Protein AF-A0A9E3LQ52-F1 (afdb_monomer_lite)

Sequence (130 aa):
MNGEIFAPAAATMQAAALRRLAAALERENAALAALDLAAIAPLLAEKEAALAGLAAAPPSLPSPPLIAHAREVAALARRNRTLLEYAITVQAGVIALVARAARPAPGGYHAPGRRAAPDRSLPRALCARA

Radius of gyration: 36.29 Å; chains: 1; bounding box: 80×40×121 Å

Secondary structure (DSSP, 8-state):
---SSSHHHHHHHHHHHHHHHHHHHHHHHHHHHTT-HHHHTTHHHHHHHHHHHHHHSPP----HHHHHHHHHHHHHHHHHHHHHHHHHHHHHHHHHHHHHHTSPPPS----S--PPPP------------

pLDDT: mean 78.15, std 15.44, range [42.81, 93.62]

Foldseek 3Di:
DPPDPQQVVLLVLLLVLLVQLLVLLVQLLVCLVVVPPVSNVVSVVSNVVSVVSNVPRPDHDDDPSSVVSVVSSVVSVVSSVVSVVVVVVVVVVVVVVVVVVPDPDPDDPPDPPDDDDPPPPDDDDDDDDD

Structure (mmCIF, N/CA/C/O backbone):
data_AF-A0A9E3LQ52-F1
#
_entry.id   AF-A0A9E3LQ52-F1
#
loop_
_atom_site.group_PDB
_atom_site.id
_atom_site.type_symbol
_atom_site.label_atom_id
_atom_site.label_alt_id
_atom_site.label_comp_id
_atom_site.label_asym_id
_atom_site.label_entity_id
_atom_site.label_seq_id
_atom_site.pdbx_PDB_ins_code
_atom_site.Cartn_x
_atom_site.Cartn_y
_atom_site.Cartn_z
_atom_site.occupancy
_atom_site.B_iso_or_equiv
_atom_site.auth_seq_id
_atom_site.auth_comp_id
_atom_site.auth_asym_id
_atom_site.auth_atom_id
_atom_site.pdbx_PDB_model_num
ATOM 1 N N . MET A 1 1 ? 30.550 5.703 -29.448 1.00 44.62 1 MET A N 1
ATOM 2 C CA . MET A 1 1 ? 29.122 5.333 -29.541 1.00 44.62 1 MET A CA 1
ATOM 3 C C . MET A 1 1 ? 28.954 3.974 -28.872 1.00 44.62 1 MET A C 1
ATOM 5 O O . MET A 1 1 ? 29.369 3.001 -29.468 1.00 44.62 1 MET A O 1
ATOM 9 N N . ASN A 1 2 ? 28.479 3.913 -27.621 1.00 48.56 2 ASN A N 1
ATOM 10 C CA . ASN A 1 2 ? 28.273 2.661 -26.855 1.00 48.56 2 ASN A CA 1
ATOM 11 C C . ASN A 1 2 ? 27.039 2.765 -25.918 1.00 48.56 2 ASN A C 1
ATOM 13 O O . ASN A 1 2 ? 27.000 2.150 -24.859 1.00 48.56 2 ASN A O 1
ATOM 17 N N . GLY A 1 3 ? 26.049 3.601 -26.262 1.00 52.34 3 GLY A N 1
ATOM 18 C CA . GLY A 1 3 ? 24.935 3.954 -25.364 1.00 52.34 3 GLY A CA 1
ATOM 19 C C . GLY A 1 3 ? 23.639 3.152 -25.542 1.00 52.34 3 GLY A C 1
ATOM 20 O O . GLY A 1 3 ? 22.775 3.214 -24.676 1.00 52.34 3 GLY A O 1
ATOM 21 N N . GLU A 1 4 ? 23.478 2.396 -26.631 1.00 50.53 4 GLU A N 1
ATOM 22 C CA . GLU A 1 4 ? 22.159 1.852 -27.007 1.00 50.53 4 GLU A CA 1
ATOM 23 C C . GLU A 1 4 ? 21.844 0.461 -26.432 1.00 50.53 4 GLU A C 1
ATOM 25 O O . GLU A 1 4 ? 20.683 0.066 -26.384 1.00 50.53 4 GLU A O 1
ATOM 30 N N . ILE A 1 5 ? 22.835 -0.271 -25.912 1.00 53.78 5 ILE A N 1
ATOM 31 C CA . ILE A 1 5 ? 22.633 -1.669 -25.482 1.00 53.78 5 ILE A CA 1
ATOM 32 C C . ILE A 1 5 ? 22.095 -1.774 -24.036 1.00 53.78 5 ILE A C 1
ATOM 34 O O . ILE A 1 5 ? 21.434 -2.750 -23.691 1.00 53.78 5 ILE A O 1
ATOM 38 N N . PHE A 1 6 ? 22.286 -0.754 -23.186 1.00 54.78 6 PHE A N 1
ATOM 39 C CA . PHE A 1 6 ? 21.880 -0.803 -21.766 1.00 54.78 6 PHE A CA 1
ATOM 40 C C . PHE A 1 6 ? 20.453 -0.299 -21.476 1.00 54.78 6 PHE A C 1
ATOM 42 O O . PHE A 1 6 ? 19.878 -0.637 -20.439 1.00 54.78 6 PHE A O 1
ATOM 49 N N . ALA A 1 7 ? 19.848 0.467 -22.388 1.00 60.84 7 ALA A N 1
ATOM 50 C CA . ALA A 1 7 ? 18.508 1.032 -22.217 1.00 60.84 7 ALA A CA 1
ATOM 51 C C . ALA A 1 7 ? 17.367 -0.006 -22.046 1.00 60.84 7 ALA A C 1
ATOM 53 O O . ALA A 1 7 ? 16.525 0.195 -21.163 1.00 60.84 7 ALA A O 1
ATOM 54 N N . PRO A 1 8 ? 17.303 -1.123 -22.808 1.00 66.50 8 PRO A N 1
ATOM 55 C CA . PRO A 1 8 ? 16.189 -2.069 -22.683 1.00 66.50 8 PRO A CA 1
ATOM 56 C C . PRO A 1 8 ? 16.225 -2.864 -21.369 1.00 66.50 8 PRO A C 1
ATOM 58 O O . PRO A 1 8 ? 15.176 -3.147 -20.786 1.00 66.50 8 PRO A O 1
ATOM 61 N N . ALA A 1 9 ? 17.418 -3.181 -20.853 1.00 78.25 9 ALA A N 1
ATOM 62 C CA . ALA A 1 9 ? 17.571 -3.887 -19.582 1.00 78.25 9 ALA A CA 1
ATOM 63 C C . ALA A 1 9 ? 17.138 -3.011 -18.394 1.00 78.25 9 ALA A C 1
ATOM 65 O O . ALA A 1 9 ? 16.382 -3.468 -17.536 1.00 78.25 9 ALA A O 1
ATOM 66 N N . ALA A 1 10 ? 17.531 -1.733 -18.391 1.00 81.12 10 ALA A N 1
ATOM 67 C CA . ALA A 1 10 ? 17.146 -0.774 -17.357 1.00 81.12 10 ALA A CA 1
ATOM 68 C C . ALA A 1 10 ? 15.621 -0.574 -17.286 1.00 81.12 10 ALA A C 1
ATOM 70 O O . ALA A 1 10 ? 15.029 -0.689 -16.212 1.00 81.12 10 ALA A O 1
ATOM 71 N N . ALA A 1 11 ? 14.966 -0.359 -18.433 1.00 83.00 11 ALA A N 1
ATOM 72 C CA . ALA A 1 11 ? 13.511 -0.209 -18.497 1.00 83.00 11 ALA A CA 1
ATOM 73 C C . ALA A 1 11 ? 12.774 -1.471 -18.011 1.00 83.00 11 ALA A C 1
ATOM 75 O O . ALA A 1 11 ? 11.769 -1.380 -17.303 1.00 83.00 11 ALA A O 1
ATOM 76 N N . THR A 1 12 ? 13.302 -2.655 -18.331 1.00 86.44 12 THR A N 1
ATOM 77 C CA . THR A 1 12 ? 12.727 -3.936 -17.896 1.00 86.44 12 THR A CA 1
ATOM 78 C C . THR A 1 12 ? 12.862 -4.134 -16.385 1.00 86.44 12 THR A C 1
ATOM 80 O O . THR A 1 12 ? 11.904 -4.558 -15.735 1.00 86.44 12 THR A O 1
ATOM 83 N N . MET A 1 13 ? 14.016 -3.785 -15.805 1.00 86.62 13 MET A N 1
ATOM 84 C CA . MET A 1 13 ? 14.236 -3.834 -14.356 1.00 86.62 13 MET A CA 1
ATOM 85 C C . MET A 1 13 ? 13.305 -2.873 -13.611 1.00 86.62 13 MET A C 1
ATOM 87 O O . MET A 1 13 ? 12.659 -3.281 -12.645 1.00 86.62 13 MET A O 1
ATOM 91 N N . GLN A 1 14 ? 13.161 -1.635 -14.095 1.00 86.69 14 GLN A N 1
ATOM 92 C CA . GLN A 1 14 ? 12.236 -0.667 -13.503 1.00 86.69 14 GLN A CA 1
ATOM 93 C C . GLN A 1 14 ? 10.778 -1.135 -13.598 1.00 86.69 14 GLN A C 1
ATOM 95 O O . GLN A 1 14 ? 10.053 -1.095 -12.606 1.00 86.69 14 GLN A O 1
ATOM 100 N N . ALA A 1 15 ? 10.345 -1.646 -14.754 1.00 87.50 15 ALA A N 1
ATOM 101 C CA . ALA A 1 15 ? 8.994 -2.183 -14.918 1.00 87.50 15 ALA A CA 1
ATOM 102 C C . ALA A 1 15 ? 8.737 -3.408 -14.020 1.00 87.50 15 ALA A C 1
ATOM 104 O O . ALA A 1 15 ? 7.643 -3.576 -13.483 1.00 87.50 15 ALA A O 1
ATOM 105 N N . ALA A 1 16 ? 9.733 -4.276 -13.818 1.00 88.88 16 ALA A N 1
ATOM 106 C CA . ALA A 1 16 ? 9.625 -5.397 -12.887 1.00 88.88 16 ALA A CA 1
ATOM 107 C C . ALA A 1 16 ? 9.491 -4.926 -11.429 1.00 88.88 16 ALA A C 1
ATOM 109 O O . ALA A 1 16 ? 8.632 -5.436 -10.709 1.00 88.88 16 ALA A O 1
ATOM 110 N N . ALA A 1 17 ? 10.286 -3.937 -11.011 1.00 88.88 17 ALA A N 1
ATOM 111 C CA . ALA A 1 17 ? 10.195 -3.346 -9.677 1.00 88.88 17 ALA A CA 1
ATOM 112 C C . ALA A 1 17 ? 8.834 -2.666 -9.443 1.00 88.88 17 ALA A C 1
ATOM 114 O O . ALA A 1 17 ? 8.190 -2.924 -8.427 1.00 88.88 17 ALA A O 1
ATOM 115 N N . LEU A 1 18 ? 8.344 -1.884 -10.414 1.00 89.75 18 LEU A N 1
ATOM 116 C CA . LEU A 1 18 ? 7.031 -1.234 -10.341 1.00 89.75 18 LEU A CA 1
ATOM 117 C C . LEU A 1 18 ? 5.884 -2.247 -10.245 1.00 89.75 18 LEU A C 1
ATOM 119 O O . LEU A 1 18 ? 4.990 -2.065 -9.425 1.00 89.75 18 LEU A O 1
ATOM 123 N N . ARG A 1 19 ? 5.925 -3.342 -11.015 1.00 91.38 19 ARG A N 1
ATOM 124 C CA . ARG A 1 19 ? 4.910 -4.408 -10.926 1.00 91.38 19 ARG A CA 1
ATOM 125 C C . ARG A 1 19 ? 4.915 -5.112 -9.570 1.00 91.38 19 ARG A C 1
ATOM 127 O O . ARG A 1 19 ? 3.849 -5.376 -9.023 1.00 91.38 19 ARG A O 1
ATOM 134 N N . ARG A 1 20 ? 6.096 -5.389 -9.003 1.00 90.75 20 ARG A N 1
ATOM 135 C CA . ARG A 1 20 ? 6.206 -5.961 -7.648 1.00 90.75 20 ARG A CA 1
ATOM 136 C C . ARG A 1 20 ? 5.629 -5.016 -6.597 1.00 90.75 20 ARG A C 1
ATOM 138 O O . ARG A 1 20 ? 4.882 -5.458 -5.730 1.00 90.75 20 ARG A O 1
ATOM 145 N N . LEU A 1 21 ? 5.928 -3.722 -6.712 1.00 90.69 21 LEU A N 1
ATOM 146 C CA . LEU A 1 21 ? 5.389 -2.704 -5.817 1.00 90.69 21 LEU A CA 1
ATOM 147 C C . LEU A 1 21 ? 3.863 -2.584 -5.944 1.00 90.69 21 LEU A C 1
ATOM 149 O O . LEU A 1 21 ? 3.179 -2.531 -4.926 1.00 90.69 21 LEU A O 1
ATOM 153 N N . ALA A 1 22 ? 3.323 -2.601 -7.166 1.00 90.81 22 ALA A N 1
ATOM 154 C CA . ALA A 1 22 ? 1.881 -2.590 -7.407 1.00 90.81 22 ALA A CA 1
ATOM 155 C C . ALA A 1 22 ? 1.191 -3.793 -6.742 1.00 90.81 22 ALA A C 1
ATOM 157 O O . ALA A 1 22 ? 0.281 -3.605 -5.940 1.00 90.81 22 ALA A O 1
ATOM 158 N N . ALA A 1 23 ? 1.693 -5.012 -6.965 1.00 92.19 23 ALA A N 1
ATOM 159 C CA . ALA A 1 23 ? 1.127 -6.226 -6.373 1.00 92.19 23 ALA A CA 1
ATOM 160 C C . ALA A 1 23 ? 1.196 -6.247 -4.831 1.00 92.19 23 ALA A C 1
ATOM 162 O O . ALA A 1 23 ? 0.329 -6.819 -4.166 1.00 92.19 23 ALA A O 1
ATOM 163 N N . ALA A 1 24 ? 2.234 -5.651 -4.235 1.00 91.19 24 ALA A N 1
ATOM 164 C CA . ALA A 1 24 ? 2.318 -5.494 -2.783 1.00 91.19 24 ALA A CA 1
ATOM 165 C C . ALA A 1 24 ? 1.282 -4.480 -2.263 1.00 91.19 24 ALA A C 1
ATOM 167 O O . ALA A 1 24 ? 0.580 -4.766 -1.294 1.00 91.19 24 ALA A O 1
ATOM 168 N N . LEU A 1 25 ? 1.130 -3.334 -2.939 1.00 91.12 25 LEU A N 1
ATOM 169 C CA . LEU A 1 25 ? 0.137 -2.314 -2.583 1.00 91.12 25 LEU A CA 1
ATOM 170 C C . LEU A 1 25 ? -1.307 -2.802 -2.763 1.00 91.12 25 LEU A C 1
ATOM 172 O O . LEU A 1 25 ? -2.176 -2.424 -1.983 1.00 91.12 25 LEU A O 1
ATOM 176 N N . GLU A 1 26 ? -1.591 -3.636 -3.763 1.00 92.50 26 GLU A N 1
ATOM 177 C CA . GLU A 1 26 ? -2.914 -4.247 -3.941 1.00 92.50 26 GLU A CA 1
ATOM 178 C C . GLU A 1 26 ? -3.284 -5.161 -2.774 1.00 92.50 26 GLU A C 1
ATOM 180 O O . GLU A 1 26 ? -4.369 -5.019 -2.207 1.00 92.50 26 GLU A O 1
ATOM 185 N N . ARG A 1 27 ? -2.368 -6.052 -2.375 1.00 91.62 27 ARG A N 1
ATOM 186 C CA . ARG A 1 27 ? -2.561 -6.931 -1.212 1.00 91.62 27 ARG A CA 1
ATOM 187 C C . ARG A 1 27 ? -2.736 -6.134 0.075 1.00 91.62 27 ARG A C 1
ATOM 189 O O . ARG A 1 27 ? -3.636 -6.428 0.854 1.00 91.62 27 ARG A O 1
ATOM 196 N N . GLU A 1 28 ? -1.931 -5.095 0.270 1.00 90.31 28 GLU A N 1
ATOM 197 C CA . GLU A 1 28 ? -2.031 -4.226 1.443 1.00 90.31 28 GLU A CA 1
ATOM 198 C C . GLU A 1 28 ? -3.358 -3.460 1.466 1.00 90.31 28 GLU A C 1
ATOM 200 O O . GLU A 1 28 ? -4.018 -3.399 2.498 1.00 90.31 28 GLU A O 1
ATOM 205 N N . ASN A 1 29 ? -3.797 -2.925 0.324 1.00 90.38 29 ASN A N 1
ATOM 206 C CA . ASN A 1 29 ? -5.091 -2.257 0.208 1.00 90.38 29 ASN A CA 1
ATOM 207 C C . ASN A 1 29 ? -6.256 -3.211 0.493 1.00 90.38 29 ASN A C 1
ATOM 209 O O . ASN A 1 29 ? -7.229 -2.802 1.126 1.00 90.38 29 ASN A O 1
ATOM 213 N N . ALA A 1 30 ? -6.170 -4.466 0.044 1.00 90.00 30 ALA A N 1
ATOM 214 C CA . ALA A 1 30 ? -7.172 -5.485 0.342 1.00 90.00 30 ALA A CA 1
ATOM 215 C C . ALA A 1 30 ? -7.202 -5.826 1.842 1.00 90.00 30 ALA A C 1
ATOM 217 O O . ALA A 1 30 ? -8.277 -5.841 2.440 1.00 90.00 30 ALA A O 1
ATOM 218 N N . ALA A 1 31 ? -6.034 -6.015 2.462 1.00 88.50 31 ALA A N 1
ATOM 219 C CA . ALA A 1 31 ? -5.914 -6.281 3.894 1.00 88.50 31 ALA A CA 1
ATOM 220 C C . ALA A 1 31 ? -6.427 -5.107 4.745 1.00 88.50 31 ALA A C 1
ATOM 222 O O . ALA A 1 31 ? -7.221 -5.309 5.660 1.00 88.50 31 ALA A O 1
ATOM 223 N N . LEU A 1 32 ? -6.069 -3.865 4.397 1.00 85.81 32 LEU A N 1
ATOM 224 C CA . LEU A 1 32 ? -6.576 -2.659 5.060 1.00 85.81 32 LEU A CA 1
ATOM 225 C C . LEU A 1 32 ? -8.093 -2.512 4.921 1.00 85.81 32 LEU A C 1
ATOM 227 O O . LEU A 1 32 ? -8.761 -2.169 5.893 1.00 85.81 32 LEU A O 1
ATOM 231 N N . ALA A 1 33 ? -8.648 -2.787 3.738 1.00 85.12 33 ALA A N 1
ATOM 232 C CA . ALA A 1 33 ? -10.093 -2.751 3.526 1.00 85.12 33 ALA A CA 1
ATOM 233 C C . ALA A 1 33 ? -10.832 -3.808 4.366 1.00 85.12 33 ALA A C 1
ATOM 235 O O . ALA A 1 33 ? -11.956 -3.564 4.798 1.00 85.12 33 ALA A O 1
ATOM 236 N N . ALA A 1 34 ? -10.194 -4.953 4.622 1.00 88.94 34 ALA A N 1
ATOM 237 C CA . ALA A 1 34 ? -10.698 -6.006 5.499 1.00 88.94 34 ALA A CA 1
ATOM 238 C C . ALA A 1 34 ? -10.363 -5.790 6.990 1.00 88.94 34 ALA A C 1
ATOM 240 O O . ALA A 1 34 ? -10.798 -6.581 7.823 1.00 88.94 34 ALA A O 1
ATOM 241 N N . LEU A 1 35 ? -9.601 -4.739 7.331 1.00 85.00 35 LEU A N 1
ATOM 242 C CA . LEU A 1 35 ? -9.026 -4.499 8.663 1.00 85.00 35 LEU A CA 1
ATOM 243 C C . LEU A 1 35 ? -8.151 -5.660 9.183 1.00 85.00 35 LEU A C 1
ATOM 245 O O . LEU A 1 35 ? -7.973 -5.821 10.391 1.00 85.00 35 LEU A O 1
ATOM 249 N N . ASP A 1 36 ? -7.566 -6.448 8.280 1.00 87.25 36 ASP A N 1
ATOM 250 C CA . ASP A 1 36 ? -6.658 -7.546 8.610 1.00 87.25 36 ASP A CA 1
ATOM 251 C C . ASP A 1 36 ? -5.233 -7.019 8.814 1.00 87.25 36 ASP A C 1
ATOM 253 O O . ASP A 1 36 ? -4.396 -7.003 7.910 1.00 87.25 36 ASP A O 1
ATOM 257 N N . LEU A 1 37 ? -4.955 -6.554 10.032 1.00 82.12 37 LEU A N 1
ATOM 258 C CA . LEU A 1 37 ? -3.643 -6.008 10.382 1.00 82.12 37 LEU A CA 1
ATOM 259 C C . LEU A 1 37 ? -2.544 -7.081 10.438 1.00 82.12 37 LEU A C 1
ATOM 261 O O . LEU A 1 37 ? -1.372 -6.759 10.234 1.00 82.12 37 LEU A O 1
ATOM 265 N N . ALA A 1 38 ? -2.903 -8.347 10.678 1.00 86.75 38 ALA A N 1
ATOM 266 C CA . ALA A 1 38 ? -1.944 -9.449 10.722 1.00 86.75 38 ALA A CA 1
ATOM 267 C C . ALA A 1 38 ? -1.371 -9.741 9.327 1.00 86.75 38 ALA A C 1
ATOM 269 O O . ALA A 1 38 ? -0.177 -10.013 9.195 1.00 86.75 38 ALA A O 1
ATOM 270 N N . ALA A 1 39 ? -2.194 -9.603 8.284 1.00 86.31 39 ALA A N 1
ATOM 271 C CA . ALA A 1 39 ? -1.767 -9.749 6.897 1.00 86.31 39 ALA A CA 1
ATOM 272 C C . ALA A 1 39 ? -0.875 -8.599 6.387 1.00 86.31 39 ALA A C 1
ATOM 274 O O . ALA A 1 39 ? -0.177 -8.774 5.389 1.00 86.31 39 ALA A O 1
ATOM 275 N N . ILE A 1 40 ? -0.861 -7.435 7.050 1.00 84.44 40 ILE A N 1
ATOM 276 C CA . ILE A 1 40 ? -0.107 -6.251 6.595 1.00 84.44 40 ILE A CA 1
ATOM 277 C C . ILE A 1 40 ? 1.374 -6.326 6.973 1.00 84.44 40 ILE A C 1
ATOM 279 O O . ILE A 1 40 ? 2.229 -5.985 6.159 1.00 84.44 40 ILE A O 1
ATOM 283 N N . ALA A 1 41 ? 1.692 -6.789 8.186 1.00 85.69 41 ALA A N 1
ATOM 284 C CA . ALA A 1 41 ? 3.065 -6.853 8.691 1.00 85.69 41 ALA A CA 1
ATOM 285 C C . ALA A 1 41 ? 4.080 -7.526 7.732 1.00 85.69 41 ALA A C 1
ATOM 287 O O . ALA A 1 41 ? 5.143 -6.940 7.508 1.00 85.69 41 ALA A O 1
ATOM 288 N N . PRO A 1 42 ? 3.794 -8.690 7.109 1.00 88.25 42 PRO A N 1
ATOM 289 C CA . PRO A 1 42 ? 4.739 -9.312 6.177 1.00 88.25 42 PRO A CA 1
ATOM 290 C C . PRO A 1 42 ? 4.930 -8.529 4.865 1.00 88.25 42 PRO A C 1
ATOM 292 O O . PRO A 1 42 ? 5.967 -8.676 4.219 1.00 88.25 42 PRO A O 1
ATOM 295 N N . LEU A 1 43 ? 3.985 -7.664 4.472 1.00 89.19 43 LEU A N 1
ATOM 296 C CA . LEU A 1 43 ? 4.055 -6.910 3.212 1.00 89.19 43 LEU A CA 1
ATOM 297 C C . LEU A 1 43 ? 5.095 -5.781 3.243 1.00 89.19 43 LEU A C 1
ATOM 299 O O . LEU A 1 43 ? 5.492 -5.288 2.184 1.00 89.19 43 LEU A O 1
ATOM 303 N N . LEU A 1 44 ? 5.562 -5.377 4.430 1.00 87.75 44 LEU A N 1
ATOM 304 C CA . LEU A 1 44 ? 6.555 -4.312 4.576 1.00 87.75 44 LEU A CA 1
ATOM 305 C C . LEU A 1 44 ? 7.877 -4.675 3.887 1.00 87.75 44 LEU A C 1
ATOM 307 O O . LEU A 1 44 ? 8.361 -3.911 3.053 1.00 87.75 44 LEU A O 1
ATOM 311 N N . ALA A 1 45 ? 8.404 -5.871 4.162 1.00 85.69 45 ALA A N 1
ATOM 312 C CA . ALA A 1 45 ? 9.655 -6.344 3.570 1.00 85.69 45 ALA A CA 1
ATOM 313 C C . ALA A 1 45 ? 9.559 -6.452 2.037 1.00 85.69 45 ALA A C 1
ATOM 315 O O . ALA A 1 45 ? 10.505 -6.135 1.3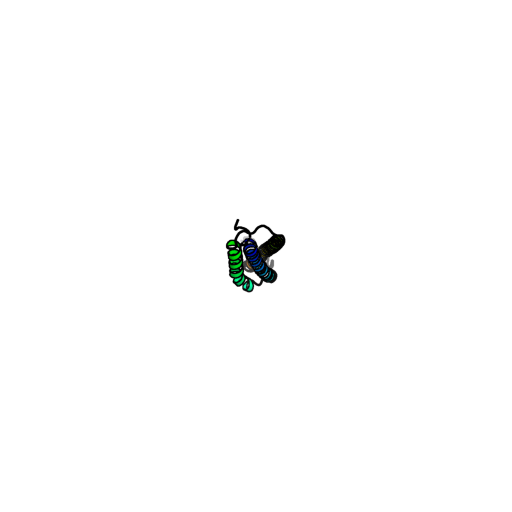16 1.00 85.69 45 ALA A O 1
ATOM 316 N N . GLU A 1 46 ? 8.395 -6.852 1.517 1.00 87.75 46 GLU A N 1
ATOM 317 C CA . GLU A 1 46 ? 8.157 -6.929 0.075 1.00 87.75 46 GLU A CA 1
ATOM 318 C C . GLU A 1 46 ? 8.149 -5.541 -0.588 1.00 87.75 46 GLU A C 1
ATOM 320 O O . GLU A 1 46 ? 8.737 -5.361 -1.660 1.00 87.75 46 GLU A O 1
ATOM 325 N N . LYS A 1 47 ? 7.531 -4.540 0.056 1.00 88.12 47 LYS A N 1
ATOM 326 C CA . LYS A 1 47 ? 7.532 -3.145 -0.415 1.00 88.12 47 LYS A CA 1
ATOM 327 C C . LYS A 1 47 ? 8.936 -2.546 -0.379 1.00 88.12 47 LYS A C 1
ATOM 329 O O . LYS A 1 47 ? 9.343 -1.917 -1.354 1.00 88.12 47 LYS A O 1
ATOM 334 N N . GLU A 1 48 ? 9.685 -2.769 0.698 1.00 89.88 48 GLU A N 1
ATOM 335 C CA . GLU A 1 48 ? 11.073 -2.310 0.831 1.00 89.88 48 GLU A CA 1
ATOM 336 C C . GLU A 1 48 ? 11.973 -2.915 -0.248 1.00 89.88 48 GLU A C 1
ATOM 338 O O . GLU A 1 48 ? 12.698 -2.185 -0.923 1.00 89.88 48 GLU A O 1
ATOM 343 N N . ALA A 1 49 ? 11.867 -4.224 -0.495 1.00 88.38 49 ALA A N 1
ATOM 344 C CA . ALA A 1 49 ? 12.623 -4.891 -1.551 1.00 88.38 49 ALA A CA 1
ATOM 345 C C . ALA A 1 49 ? 12.265 -4.358 -2.950 1.00 88.38 49 ALA A C 1
ATOM 347 O O . ALA A 1 49 ? 13.147 -4.169 -3.793 1.00 88.38 49 ALA A O 1
ATOM 348 N N . ALA A 1 50 ? 10.982 -4.084 -3.214 1.00 87.62 50 ALA A N 1
ATOM 349 C CA . ALA A 1 50 ? 10.545 -3.509 -4.484 1.00 87.62 50 ALA A CA 1
ATOM 350 C C . ALA A 1 50 ? 11.052 -2.067 -4.677 1.00 87.62 50 ALA A C 1
ATOM 352 O O . ALA A 1 50 ? 11.507 -1.720 -5.768 1.00 87.62 50 ALA A O 1
ATOM 353 N N . LEU A 1 51 ? 11.032 -1.245 -3.622 1.00 89.88 51 LEU A N 1
ATOM 354 C CA . LEU A 1 51 ? 11.568 0.119 -3.635 1.00 89.88 51 LEU A CA 1
ATOM 355 C C . LEU A 1 51 ? 13.089 0.134 -3.804 1.00 89.88 51 LEU A C 1
ATOM 357 O O . LEU A 1 51 ? 13.600 0.908 -4.611 1.00 89.88 51 LEU A O 1
ATOM 361 N N . ALA A 1 52 ? 13.807 -0.752 -3.111 1.00 89.38 52 ALA A N 1
ATOM 362 C CA . ALA A 1 52 ? 15.245 -0.923 -3.285 1.00 89.38 52 ALA A CA 1
ATOM 363 C C . ALA A 1 52 ? 15.583 -1.346 -4.722 1.00 89.38 52 ALA A C 1
ATOM 365 O O . ALA A 1 52 ? 16.500 -0.798 -5.329 1.00 89.38 52 ALA A O 1
ATOM 366 N N . GLY A 1 53 ? 14.797 -2.256 -5.307 1.00 86.25 53 GLY A N 1
ATOM 367 C CA . GLY A 1 53 ? 14.927 -2.644 -6.712 1.00 86.25 53 GLY A CA 1
ATOM 368 C C . GLY A 1 53 ? 14.687 -1.485 -7.683 1.00 86.25 53 GLY A C 1
ATOM 369 O O . GLY A 1 53 ? 15.387 -1.381 -8.687 1.00 86.25 53 GLY A O 1
ATOM 370 N N . LEU A 1 54 ? 13.742 -0.590 -7.378 1.00 86.56 54 LEU A N 1
ATOM 371 C CA . LEU A 1 54 ? 13.491 0.608 -8.180 1.00 86.56 54 LEU A CA 1
ATOM 372 C C . LEU A 1 54 ? 14.632 1.629 -8.056 1.00 86.56 54 LEU A C 1
ATOM 374 O O . LEU A 1 54 ? 15.033 2.205 -9.062 1.00 86.56 54 LEU A O 1
ATOM 378 N N . ALA A 1 55 ? 15.171 1.822 -6.849 1.00 87.31 55 ALA A N 1
ATOM 379 C CA . ALA A 1 55 ? 16.290 2.728 -6.586 1.00 87.31 55 ALA A CA 1
ATOM 380 C C . ALA A 1 55 ? 17.615 2.231 -7.190 1.00 87.31 55 ALA A C 1
ATOM 382 O O . ALA A 1 55 ? 18.433 3.035 -7.628 1.00 87.31 55 ALA A O 1
ATOM 383 N N . ALA A 1 56 ? 17.819 0.911 -7.230 1.00 86.50 56 ALA A N 1
ATOM 384 C CA . ALA A 1 56 ? 18.994 0.284 -7.829 1.00 86.50 56 ALA A CA 1
ATOM 385 C C . ALA A 1 56 ? 18.913 0.181 -9.361 1.00 86.50 56 ALA A C 1
ATOM 387 O O . ALA A 1 56 ? 19.934 -0.025 -10.020 1.00 86.50 56 ALA A O 1
ATOM 388 N N . ALA A 1 57 ? 17.715 0.288 -9.945 1.00 85.69 57 ALA A N 1
ATOM 389 C CA . ALA A 1 57 ? 17.551 0.207 -11.386 1.00 85.69 57 ALA A CA 1
ATOM 390 C C . ALA A 1 57 ? 18.144 1.458 -12.066 1.00 85.69 57 ALA A C 1
ATOM 392 O O . ALA A 1 57 ? 17.827 2.580 -11.659 1.00 85.69 57 ALA A O 1
ATOM 393 N N . PRO A 1 58 ? 18.955 1.299 -13.130 1.00 85.31 58 PRO A N 1
ATOM 394 C CA . PRO A 1 58 ? 19.504 2.439 -13.850 1.00 85.31 58 PRO A CA 1
ATOM 395 C C . PRO A 1 58 ? 18.371 3.333 -14.363 1.00 85.31 58 PRO A C 1
ATOM 397 O O . PRO A 1 58 ? 17.326 2.804 -14.759 1.00 85.31 58 PRO A O 1
ATOM 400 N N . PRO A 1 59 ? 18.550 4.665 -14.394 1.00 80.19 59 PRO A N 1
ATOM 401 C CA . PRO A 1 59 ? 17.554 5.553 -14.969 1.00 80.19 59 PRO A CA 1
ATOM 402 C C . PRO A 1 59 ? 17.319 5.167 -16.432 1.00 80.19 59 PRO A C 1
ATOM 404 O O . PRO A 1 59 ? 18.248 5.126 -17.237 1.00 80.19 59 PRO A O 1
ATOM 407 N N . SER A 1 60 ? 16.068 4.856 -16.766 1.00 82.19 60 SER A N 1
ATOM 408 C CA . SER A 1 60 ? 15.640 4.595 -18.134 1.00 82.19 60 SER A CA 1
ATOM 409 C C . SER A 1 60 ? 14.871 5.796 -18.675 1.00 82.19 60 SER A C 1
ATOM 411 O O . SER A 1 60 ? 14.278 6.567 -17.913 1.00 82.19 60 SER A O 1
ATOM 413 N N . LEU A 1 61 ? 14.897 5.979 -19.995 1.00 83.00 61 LEU A N 1
ATOM 414 C CA . LEU A 1 61 ? 14.077 7.005 -20.624 1.00 83.00 61 LEU A CA 1
ATOM 415 C C . LEU A 1 61 ? 12.593 6.686 -20.392 1.00 83.00 61 LEU A C 1
ATOM 417 O O . LEU A 1 61 ? 12.192 5.519 -20.481 1.00 83.00 61 LEU A O 1
ATOM 421 N N . PRO A 1 62 ? 11.764 7.707 -20.118 1.00 81.25 62 PRO A N 1
ATOM 422 C CA . PRO A 1 62 ? 10.341 7.502 -19.924 1.00 81.25 62 PRO A CA 1
ATOM 423 C C . PRO A 1 62 ? 9.741 6.868 -21.179 1.00 81.25 62 PRO A C 1
ATOM 425 O O . PRO A 1 62 ? 9.826 7.412 -22.278 1.00 81.25 62 PRO A O 1
ATOM 428 N N . SER A 1 63 ? 9.124 5.704 -20.999 1.00 85.62 63 SER A N 1
ATOM 429 C CA . SER A 1 63 ? 8.406 4.984 -22.047 1.00 85.62 63 SER A CA 1
ATOM 430 C C . SER A 1 63 ? 6.928 4.846 -21.666 1.00 85.62 63 SER A C 1
ATOM 432 O O . SER A 1 63 ? 6.609 4.811 -20.473 1.00 85.62 63 SER A O 1
ATOM 434 N N . PRO A 1 64 ? 6.003 4.742 -22.640 1.00 86.88 64 PRO A N 1
ATOM 435 C CA . PRO A 1 64 ? 4.580 4.556 -22.356 1.00 86.88 64 PRO A CA 1
ATOM 436 C C . PRO A 1 64 ? 4.252 3.444 -21.335 1.00 86.88 64 PRO A C 1
ATOM 438 O O . PRO A 1 64 ? 3.479 3.725 -20.416 1.00 86.88 64 PRO A O 1
ATOM 441 N N . PRO A 1 65 ? 4.841 2.227 -21.399 1.00 85.44 65 PRO A N 1
ATOM 442 C CA . PRO A 1 65 ? 4.554 1.185 -20.408 1.00 85.44 65 PRO A CA 1
ATOM 443 C C . PRO A 1 65 ? 5.088 1.527 -19.011 1.00 85.44 65 PRO A C 1
ATOM 445 O O . PRO A 1 65 ? 4.408 1.285 -18.016 1.00 85.44 65 PRO A O 1
ATOM 448 N N . LEU A 1 66 ? 6.269 2.146 -18.915 1.00 85.69 66 LEU A N 1
ATOM 449 C CA . LEU A 1 66 ? 6.833 2.582 -17.636 1.00 85.69 66 LEU A CA 1
ATOM 450 C C . LEU A 1 66 ? 5.946 3.648 -16.972 1.00 85.69 66 LEU A C 1
ATOM 452 O O . LEU A 1 66 ? 5.671 3.582 -15.775 1.00 85.69 66 LEU A O 1
ATOM 456 N N . ILE A 1 67 ? 5.453 4.605 -17.766 1.00 88.06 67 ILE A N 1
ATOM 457 C CA . ILE A 1 67 ? 4.537 5.654 -17.305 1.00 88.06 67 ILE A CA 1
ATOM 458 C C . ILE A 1 67 ? 3.215 5.044 -16.825 1.00 88.06 67 ILE A C 1
ATOM 460 O O . ILE A 1 67 ? 2.689 5.473 -15.797 1.00 88.06 67 ILE A O 1
ATOM 464 N N . ALA A 1 68 ? 2.679 4.051 -17.540 1.00 88.00 68 ALA A N 1
ATOM 465 C CA . ALA A 1 68 ? 1.458 3.357 -17.136 1.00 88.00 68 ALA A CA 1
ATOM 466 C C . ALA A 1 68 ? 1.625 2.684 -15.763 1.00 88.00 68 ALA A C 1
ATOM 468 O O . ALA A 1 68 ? 0.828 2.944 -14.862 1.00 88.00 68 ALA A O 1
ATOM 469 N N . HIS A 1 69 ? 2.710 1.930 -15.563 1.00 87.88 69 HIS A N 1
ATOM 470 C CA . HIS A 1 69 ? 3.007 1.297 -14.275 1.00 87.88 69 HIS A CA 1
ATOM 471 C C . HIS A 1 69 ? 3.245 2.310 -13.148 1.00 87.88 69 HIS A C 1
ATOM 473 O O . HIS A 1 69 ? 2.765 2.127 -12.032 1.00 87.88 69 HIS A O 1
ATOM 479 N N . ALA A 1 70 ? 3.939 3.417 -13.421 1.00 88.56 70 ALA A N 1
ATOM 480 C CA . ALA A 1 70 ? 4.138 4.466 -12.425 1.00 88.56 70 ALA A CA 1
ATOM 481 C C . ALA A 1 70 ? 2.808 5.119 -12.000 1.00 88.56 70 ALA A C 1
ATOM 483 O O . ALA A 1 70 ? 2.592 5.394 -10.818 1.00 88.56 70 ALA A O 1
ATOM 484 N N . ARG A 1 71 ? 1.887 5.341 -12.949 1.00 91.31 71 ARG A N 1
ATOM 485 C CA . ARG A 1 71 ? 0.544 5.876 -12.665 1.00 91.31 71 ARG A CA 1
ATOM 486 C C . ARG A 1 71 ? -0.297 4.914 -11.834 1.00 91.31 71 ARG A C 1
ATOM 488 O O . ARG A 1 71 ? -0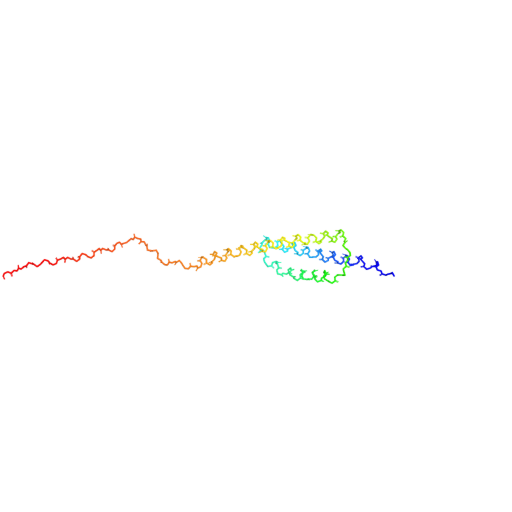.983 5.362 -10.916 1.00 91.31 71 ARG A O 1
ATOM 495 N N . GLU A 1 72 ? -0.230 3.628 -12.148 1.00 91.69 72 GLU A N 1
ATOM 496 C CA . GLU A 1 72 ? -0.897 2.557 -11.409 1.00 91.69 72 GLU A CA 1
ATOM 497 C C . GLU A 1 72 ? -0.420 2.508 -9.952 1.00 91.69 72 GLU A C 1
ATOM 499 O O . GLU A 1 72 ? -1.228 2.653 -9.033 1.00 91.69 72 GLU A O 1
ATOM 504 N N . VAL A 1 73 ? 0.897 2.450 -9.730 1.00 91.12 73 VAL A N 1
ATOM 505 C CA . VAL A 1 73 ? 1.497 2.506 -8.387 1.00 91.12 73 VAL A CA 1
ATOM 506 C C . VAL A 1 73 ? 1.068 3.771 -7.639 1.00 91.12 73 VAL A C 1
ATOM 508 O O . VAL A 1 73 ? 0.679 3.700 -6.473 1.00 91.12 73 VAL A O 1
ATOM 511 N N . ALA A 1 74 ? 1.070 4.934 -8.298 1.00 90.38 74 ALA A N 1
ATOM 512 C CA . ALA A 1 74 ? 0.640 6.182 -7.673 1.00 90.38 74 ALA A CA 1
ATOM 513 C C . ALA A 1 74 ? -0.848 6.163 -7.274 1.00 90.38 74 ALA A C 1
ATOM 515 O O . ALA A 1 74 ? -1.216 6.717 -6.236 1.00 90.38 74 ALA A O 1
ATOM 516 N N . ALA A 1 75 ? -1.716 5.542 -8.077 1.00 92.94 75 ALA A N 1
ATOM 517 C CA . ALA A 1 75 ? -3.130 5.380 -7.744 1.00 92.94 75 ALA A CA 1
ATOM 518 C C . ALA A 1 75 ? -3.329 4.442 -6.546 1.00 92.94 75 ALA A C 1
ATOM 520 O O . ALA A 1 75 ? -4.074 4.779 -5.622 1.00 92.94 75 ALA A O 1
ATOM 521 N N . LEU A 1 76 ? -2.612 3.317 -6.523 1.00 90.88 76 LEU A N 1
ATOM 522 C CA . LEU A 1 76 ? -2.640 2.362 -5.418 1.00 90.88 76 LEU A CA 1
ATOM 523 C C . LEU A 1 76 ? -2.133 2.978 -4.110 1.00 90.88 76 LEU A C 1
ATOM 525 O O . LEU A 1 76 ? -2.764 2.790 -3.070 1.00 90.88 76 LEU A O 1
ATOM 529 N N . ALA A 1 77 ? -1.058 3.769 -4.162 1.00 88.81 77 ALA A N 1
ATOM 530 C CA . ALA A 1 77 ? -0.514 4.469 -3.000 1.00 88.81 77 ALA A CA 1
ATOM 531 C C . ALA A 1 77 ? -1.483 5.528 -2.444 1.00 88.81 77 ALA A C 1
ATOM 533 O O . ALA A 1 77 ? -1.644 5.645 -1.229 1.00 88.81 77 ALA A O 1
ATOM 534 N N . ARG A 1 78 ? -2.185 6.273 -3.314 1.00 93.62 78 ARG A N 1
ATOM 535 C CA . ARG A 1 78 ? -3.238 7.207 -2.873 1.00 93.62 78 ARG A CA 1
ATOM 536 C C . ARG A 1 78 ? -4.372 6.477 -2.161 1.00 93.62 78 ARG A C 1
ATOM 538 O O . ARG A 1 78 ? -4.803 6.921 -1.102 1.00 93.62 78 ARG A O 1
ATOM 545 N N . ARG A 1 79 ? -4.823 5.345 -2.710 1.00 89.69 79 ARG A N 1
ATOM 546 C CA . ARG A 1 79 ? -5.860 4.520 -2.078 1.00 89.69 79 ARG A CA 1
ATOM 547 C C . ARG A 1 79 ? -5.413 3.993 -0.714 1.00 89.69 79 ARG A C 1
ATOM 549 O O . ARG A 1 79 ? -6.188 4.064 0.233 1.00 89.69 79 ARG A O 1
ATOM 556 N N . ASN A 1 80 ? -4.169 3.529 -0.613 1.00 89.38 80 ASN A N 1
ATOM 557 C CA . ASN A 1 80 ? -3.577 3.069 0.641 1.00 89.38 80 ASN A CA 1
ATOM 558 C C . ASN A 1 80 ? -3.620 4.152 1.721 1.00 89.38 80 ASN A C 1
ATOM 560 O O . ASN A 1 80 ? -4.115 3.918 2.821 1.00 89.38 80 ASN A O 1
ATOM 564 N N . ARG A 1 81 ? -3.201 5.372 1.364 1.00 90.25 81 ARG A N 1
ATOM 565 C CA . ARG A 1 81 ? -3.265 6.534 2.251 1.00 90.25 81 ARG A CA 1
ATOM 566 C C . ARG A 1 81 ? -4.687 6.804 2.748 1.00 90.25 81 ARG A C 1
ATOM 568 O O . ARG A 1 81 ? -4.878 6.954 3.948 1.00 90.25 81 ARG A O 1
ATOM 575 N N . THR A 1 82 ? -5.678 6.821 1.857 1.00 91.31 82 THR A N 1
ATOM 576 C CA . THR A 1 82 ? -7.082 7.037 2.248 1.00 91.31 82 THR A CA 1
ATOM 577 C C . THR A 1 82 ? -7.591 5.952 3.201 1.00 91.31 82 THR A C 1
ATOM 579 O O . THR A 1 82 ? -8.286 6.262 4.165 1.00 91.31 82 THR A O 1
ATOM 582 N N . LEU A 1 83 ? -7.234 4.683 2.969 1.00 85.12 83 LEU A N 1
ATOM 583 C CA . LEU A 1 83 ? -7.615 3.582 3.859 1.00 85.12 83 LEU A CA 1
ATOM 584 C C . LEU A 1 83 ? -6.959 3.704 5.239 1.00 85.12 83 LEU A C 1
ATOM 586 O O . LEU A 1 83 ? -7.628 3.478 6.243 1.00 85.12 83 LEU A O 1
ATOM 590 N N . LEU A 1 84 ? -5.686 4.101 5.301 1.00 86.12 84 LEU A N 1
ATOM 591 C CA . LEU A 1 84 ? -4.989 4.350 6.565 1.00 86.12 84 LEU A CA 1
ATOM 592 C C . LEU A 1 84 ? -5.614 5.516 7.341 1.00 86.12 84 LEU A C 1
ATOM 594 O O . LEU A 1 84 ? -5.882 5.384 8.533 1.00 86.12 84 LEU A O 1
ATOM 598 N N . GLU A 1 85 ? -5.902 6.635 6.675 1.00 90.19 85 GLU A N 1
ATOM 599 C CA . GLU A 1 85 ? -6.574 7.794 7.284 1.00 90.19 85 GLU A CA 1
ATOM 600 C C . GLU A 1 85 ? -7.959 7.414 7.839 1.00 90.19 85 GLU A C 1
ATOM 602 O O . GLU A 1 85 ? -8.332 7.805 8.952 1.00 90.19 85 GLU A O 1
ATOM 607 N N 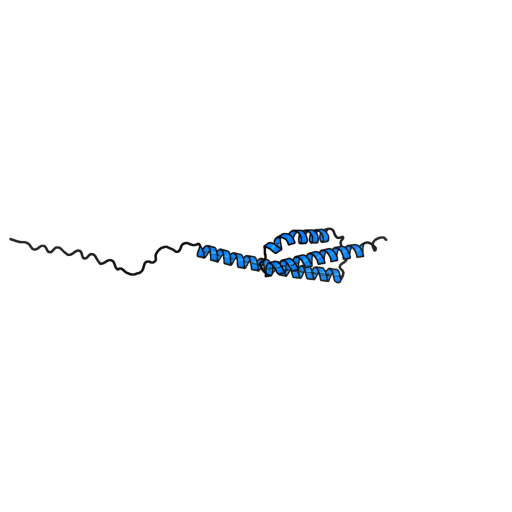. TYR A 1 86 ? -8.702 6.588 7.098 1.00 85.75 86 TYR A N 1
ATOM 608 C CA . TYR A 1 86 ? -9.978 6.047 7.551 1.00 85.75 86 TYR A CA 1
ATOM 609 C C . TYR A 1 86 ? -9.813 5.118 8.761 1.00 85.75 86 TYR A C 1
ATOM 611 O O . TYR A 1 86 ? -10.508 5.288 9.764 1.00 85.75 86 TYR A O 1
ATOM 619 N N . ALA A 1 87 ? -8.864 4.179 8.712 1.00 82.56 87 ALA A N 1
ATOM 620 C CA . ALA A 1 87 ? -8.599 3.244 9.802 1.00 82.56 87 ALA A CA 1
ATOM 621 C C . ALA A 1 87 ? -8.217 3.972 11.101 1.00 82.56 87 ALA A C 1
ATOM 623 O O . ALA A 1 87 ? -8.761 3.655 12.158 1.00 82.56 87 ALA A O 1
ATOM 624 N N . ILE A 1 88 ? -7.359 4.996 11.020 1.00 83.94 88 ILE A N 1
ATOM 625 C CA . ILE A 1 88 ? -6.985 5.847 12.162 1.00 83.94 88 ILE A CA 1
ATOM 626 C C . ILE A 1 88 ? -8.222 6.536 12.750 1.00 83.94 88 ILE A C 1
ATOM 628 O O . ILE A 1 88 ? -8.417 6.541 13.966 1.00 83.94 88 ILE A O 1
ATOM 632 N N . THR A 1 89 ? -9.087 7.081 11.891 1.00 87.25 89 THR A N 1
ATOM 633 C CA . THR A 1 89 ? -10.322 7.757 12.315 1.00 87.25 89 THR A CA 1
ATOM 634 C C . THR A 1 89 ? -11.262 6.802 13.055 1.00 87.25 89 THR A C 1
ATOM 636 O O . THR A 1 89 ? -11.768 7.131 14.131 1.00 87.25 89 THR A O 1
ATOM 639 N N . VAL A 1 90 ? -11.468 5.595 12.520 1.00 79.94 90 VAL A N 1
ATOM 640 C CA . VAL A 1 90 ? -12.303 4.563 13.154 1.00 79.94 90 VAL A CA 1
ATOM 641 C C . VAL A 1 90 ? -11.707 4.123 14.493 1.00 79.94 90 VAL A C 1
ATOM 643 O O . VAL A 1 90 ? -12.425 4.072 15.492 1.00 79.94 90 VAL A O 1
ATOM 646 N N . GLN A 1 91 ? -10.396 3.865 14.549 1.00 79.56 91 GLN A N 1
ATOM 647 C CA . GLN A 1 91 ? -9.703 3.484 15.783 1.00 79.56 91 GLN A CA 1
ATOM 648 C C . GLN A 1 91 ? -9.837 4.558 16.870 1.00 79.56 91 GLN A C 1
ATOM 650 O O . GLN A 1 91 ? -10.145 4.227 18.015 1.00 79.56 91 GLN A O 1
ATOM 655 N N . ALA A 1 92 ? -9.695 5.839 16.521 1.00 83.44 92 ALA A N 1
ATOM 656 C CA . ALA A 1 92 ? -9.900 6.942 17.459 1.00 83.44 92 ALA A CA 1
ATOM 657 C C . ALA A 1 92 ? -11.331 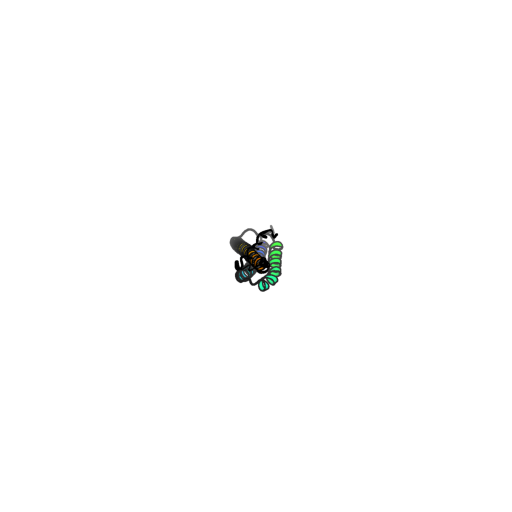6.960 18.032 1.00 83.44 92 ALA A C 1
ATOM 659 O O . ALA A 1 92 ? -11.517 7.155 19.235 1.00 83.44 92 ALA A O 1
ATOM 660 N N . GLY A 1 93 ? -12.343 6.693 17.198 1.00 78.94 93 GLY A N 1
ATOM 661 C CA . GLY A 1 93 ? -13.737 6.571 17.631 1.00 78.94 93 GLY A CA 1
ATOM 662 C C . GLY A 1 93 ? -13.967 5.402 18.594 1.00 78.94 93 GLY A C 1
ATOM 663 O O . GLY A 1 93 ? -14.617 5.572 19.628 1.00 78.94 93 GLY A O 1
ATOM 664 N N . VAL A 1 94 ? -13.386 4.234 18.303 1.00 84.19 94 VAL A N 1
ATOM 665 C CA . VAL A 1 94 ? -13.452 3.057 19.187 1.00 84.19 94 VAL A CA 1
ATOM 666 C C . VAL A 1 94 ? -12.779 3.346 20.530 1.00 84.19 94 VAL A C 1
ATOM 668 O O . VAL A 1 94 ? -13.374 3.083 21.574 1.00 84.19 94 VAL A O 1
ATOM 671 N N . ILE A 1 95 ? -11.588 3.951 20.528 1.00 85.19 95 ILE A N 1
ATOM 672 C CA . ILE A 1 95 ? -10.883 4.349 21.757 1.00 85.19 95 ILE A CA 1
ATOM 673 C C . ILE A 1 95 ? -11.740 5.320 22.576 1.00 85.19 95 ILE A C 1
ATOM 675 O O . ILE A 1 95 ? -11.887 5.137 23.783 1.00 85.19 95 ILE A O 1
ATOM 679 N N . ALA A 1 96 ? -12.358 6.318 21.939 1.00 84.19 96 ALA A N 1
ATOM 680 C CA . ALA A 1 96 ? -13.236 7.265 22.621 1.00 84.19 96 ALA A CA 1
ATOM 681 C C . ALA A 1 96 ? -14.472 6.584 23.234 1.00 84.19 96 ALA A C 1
ATOM 683 O O . ALA A 1 96 ? -14.878 6.929 24.349 1.00 84.19 96 ALA A O 1
ATOM 684 N N . LEU A 1 97 ? -15.053 5.600 22.539 1.00 88.12 97 LEU A N 1
ATOM 685 C CA . LEU A 1 97 ? -16.182 4.814 23.034 1.00 88.12 97 LEU A CA 1
ATOM 686 C C . LEU A 1 97 ? -15.783 3.969 24.248 1.00 88.12 97 LEU A C 1
ATOM 688 O O . LEU A 1 97 ? -16.464 4.023 25.271 1.00 88.12 97 LEU A O 1
ATOM 692 N N . VAL A 1 98 ? -14.659 3.251 24.168 1.00 87.25 98 VAL A N 1
ATOM 693 C CA . VAL A 1 98 ? -14.121 2.456 25.282 1.00 87.25 98 VAL A CA 1
ATOM 694 C C . VAL A 1 98 ? -13.788 3.357 26.470 1.00 87.25 98 VAL A C 1
ATOM 696 O O . VAL A 1 98 ? -14.207 3.072 27.587 1.00 87.25 98 VAL A O 1
ATOM 699 N N . ALA A 1 99 ? -13.132 4.497 26.246 1.00 86.56 99 ALA A N 1
ATOM 700 C CA . ALA A 1 99 ? -12.823 5.467 27.296 1.00 86.56 99 ALA A CA 1
ATOM 701 C C . ALA A 1 99 ? -14.084 6.083 27.929 1.00 86.56 99 ALA A C 1
ATOM 703 O O . ALA A 1 99 ? -14.084 6.464 29.100 1.00 86.56 99 ALA A O 1
ATOM 704 N N . ARG A 1 100 ? -15.179 6.210 27.171 1.00 85.56 100 ARG A N 1
ATOM 705 C CA . ARG A 1 100 ? -16.478 6.635 27.707 1.00 85.56 100 ARG A CA 1
ATOM 706 C C . ARG A 1 100 ? -17.154 5.522 28.506 1.00 85.56 100 ARG A C 1
ATOM 708 O O . ARG A 1 100 ? -17.721 5.825 29.546 1.00 85.56 100 ARG A O 1
ATOM 715 N N . ALA A 1 101 ? -17.082 4.275 28.054 1.00 84.69 101 ALA A N 1
ATOM 716 C CA . ALA A 1 101 ? -17.635 3.127 28.771 1.00 84.69 101 ALA A CA 1
ATOM 717 C C . ALA A 1 101 ? -16.867 2.822 30.069 1.00 84.69 101 ALA A C 1
ATOM 719 O O . ALA A 1 101 ? -17.469 2.442 31.066 1.00 84.69 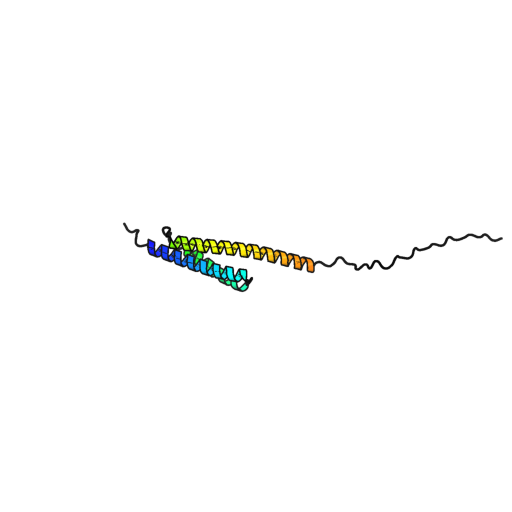101 ALA A O 1
ATOM 720 N N . ALA A 1 102 ? -15.551 3.036 30.071 1.00 86.06 102 ALA A N 1
ATOM 721 C CA . ALA A 1 102 ? -14.689 2.858 31.234 1.00 86.06 102 ALA A CA 1
ATOM 722 C C . ALA A 1 102 ? -14.783 4.011 32.248 1.00 86.06 102 ALA A C 1
ATOM 724 O O . ALA A 1 102 ? -14.264 3.892 33.359 1.00 86.06 102 ALA A O 1
ATOM 725 N N . ARG A 1 103 ? -15.421 5.138 31.892 1.00 82.06 103 ARG A N 1
ATOM 726 C CA . ARG A 1 103 ? -15.630 6.237 32.839 1.00 82.06 103 ARG A CA 1
ATOM 727 C C . ARG A 1 103 ? -16.631 5.787 33.909 1.00 82.06 103 ARG A C 1
ATOM 729 O O . ARG A 1 103 ? -17.754 5.432 33.552 1.00 82.06 103 ARG A O 1
ATOM 736 N N . PRO A 1 104 ? -16.268 5.829 35.203 1.00 71.56 104 PRO A N 1
ATOM 737 C CA . PRO A 1 104 ? -17.213 5.520 36.263 1.00 71.56 104 PRO A CA 1
ATOM 738 C C . PRO A 1 104 ? -18.398 6.484 36.169 1.00 71.56 104 PRO A C 1
ATOM 740 O O . PRO A 1 104 ? -18.214 7.696 36.023 1.00 71.56 104 PRO A O 1
ATOM 743 N N . ALA A 1 105 ? -19.616 5.941 36.218 1.00 71.19 105 ALA A N 1
ATOM 744 C CA . ALA A 1 105 ? -20.812 6.764 36.292 1.00 71.19 105 ALA A CA 1
ATOM 745 C C . ALA A 1 105 ? -20.694 7.671 37.529 1.00 71.19 105 ALA A C 1
ATOM 747 O O . ALA A 1 105 ? -20.332 7.165 38.598 1.00 71.19 105 ALA A O 1
ATOM 748 N N . PRO A 1 106 ? -20.964 8.985 37.422 1.00 63.47 106 PRO A N 1
ATOM 749 C CA . PRO A 1 106 ? -21.049 9.821 38.608 1.00 63.47 106 PRO A CA 1
ATOM 750 C C . PRO A 1 106 ? -22.077 9.185 39.546 1.00 63.47 106 PRO A C 1
ATOM 752 O O . PRO A 1 106 ? -23.216 8.923 39.156 1.00 63.47 106 PRO A O 1
ATOM 755 N N . GLY A 1 107 ? -21.614 8.827 40.744 1.00 59.88 107 GLY A N 1
ATOM 756 C CA . GLY A 1 107 ? -22.394 8.071 41.709 1.00 59.88 107 GLY A CA 1
ATOM 757 C C . GLY A 1 107 ? -23.711 8.766 42.036 1.00 59.88 107 GLY A C 1
ATOM 758 O O . GLY A 1 107 ? -23.751 9.975 42.249 1.00 59.88 107 GLY A O 1
ATOM 759 N N . GLY A 1 108 ? -24.773 7.965 42.114 1.00 55.56 108 GLY A N 1
ATOM 760 C CA . GLY A 1 108 ? -26.026 8.354 42.748 1.00 55.56 108 GLY A CA 1
ATOM 761 C C . GLY A 1 108 ? -27.241 8.243 41.840 1.00 55.56 108 GLY A C 1
ATOM 762 O O . GLY A 1 108 ? -27.723 9.239 41.307 1.00 55.56 108 GLY A O 1
ATOM 763 N N . TYR A 1 109 ? -27.849 7.055 41.800 1.00 53.03 109 TYR A N 1
ATOM 764 C CA . TYR A 1 109 ? -29.309 6.981 41.741 1.00 53.03 109 TYR A CA 1
ATOM 765 C C . TYR A 1 109 ? -29.857 7.588 43.047 1.00 53.03 109 TYR A C 1
ATOM 767 O O . TYR A 1 109 ? -30.220 6.877 43.982 1.00 53.03 109 TYR A O 1
ATOM 775 N N . HIS A 1 110 ? -29.894 8.916 43.154 1.00 56.69 110 HIS A N 1
ATOM 776 C CA . HIS A 1 110 ? -30.790 9.561 44.105 1.00 56.69 110 HIS A CA 1
ATOM 777 C C . HIS A 1 110 ? -32.179 9.542 43.478 1.00 56.69 110 HIS A C 1
ATOM 779 O O . HIS A 1 110 ? -32.543 10.416 42.696 1.00 56.69 110 HIS A O 1
ATOM 785 N N . ALA A 1 111 ? -32.959 8.512 43.809 1.00 56.41 111 ALA A N 1
ATOM 786 C CA . ALA A 1 111 ? -34.399 8.579 43.634 1.00 56.41 111 ALA A CA 1
ATOM 787 C C . ALA A 1 111 ? -34.906 9.818 44.406 1.00 56.41 111 ALA A C 1
ATOM 789 O O . ALA A 1 111 ? -34.634 9.923 45.608 1.00 56.41 111 ALA A O 1
ATOM 790 N N . PRO A 1 112 ? -35.625 10.765 43.775 1.00 52.19 112 PRO A N 1
ATOM 791 C CA . PRO A 1 112 ? -36.246 11.882 44.478 1.00 52.19 112 PRO A CA 1
ATOM 792 C C . PRO A 1 112 ? -37.453 11.339 45.250 1.00 52.19 112 PRO A C 1
ATOM 794 O O . PRO A 1 112 ? -38.592 11.396 44.801 1.00 52.19 112 PRO A O 1
ATOM 797 N N . GLY A 1 113 ? -37.181 10.716 46.393 1.00 53.84 113 GLY A N 1
ATOM 798 C CA . GLY A 1 113 ? -38.142 9.849 47.062 1.00 53.84 113 GLY A CA 1
ATOM 799 C C . GLY A 1 113 ? -37.987 9.803 48.572 1.00 53.84 113 GLY A C 1
ATOM 800 O O . GLY A 1 113 ? -38.162 8.744 49.153 1.00 53.84 113 GLY A O 1
ATOM 801 N N . ARG A 1 114 ? -37.652 10.922 49.219 1.00 51.06 114 ARG A N 1
ATOM 802 C CA . ARG A 1 114 ? -38.077 11.213 50.600 1.00 51.06 114 ARG A CA 1
ATOM 803 C C . ARG A 1 114 ? -37.718 12.652 50.945 1.00 51.06 114 ARG A C 1
ATOM 805 O O . ARG A 1 114 ? -36.571 12.973 51.231 1.00 51.06 114 ARG A O 1
ATOM 812 N N . ARG A 1 115 ? -38.728 13.524 50.927 1.00 51.47 115 ARG A N 1
ATOM 813 C CA . ARG A 1 115 ? -38.678 14.778 51.681 1.00 51.47 115 ARG A CA 1
ATOM 814 C C . ARG A 1 115 ? -38.404 14.400 53.138 1.00 51.47 115 ARG A C 1
ATOM 816 O O . ARG A 1 115 ? -39.205 13.677 53.729 1.00 51.47 115 ARG A O 1
ATOM 823 N N . ALA A 1 116 ? -37.275 14.842 53.684 1.00 54.72 116 ALA A N 1
ATOM 824 C CA . ALA A 1 116 ? -37.079 14.859 55.124 1.00 54.72 116 ALA A CA 1
ATOM 825 C C . ALA A 1 116 ? -38.245 15.651 55.732 1.00 54.72 116 ALA A C 1
ATOM 827 O O . ALA A 1 116 ? -38.568 16.748 55.266 1.00 54.72 116 ALA A O 1
ATOM 828 N N . ALA A 1 117 ? -38.940 15.045 56.691 1.00 58.34 117 ALA A N 1
ATOM 829 C CA . ALA A 1 117 ? -40.020 15.699 57.407 1.00 58.34 117 ALA A CA 1
ATOM 830 C C . ALA A 1 117 ? -39.479 16.980 58.069 1.00 58.34 117 ALA A C 1
ATOM 832 O O . ALA A 1 117 ? -38.388 16.934 58.639 1.00 58.34 117 ALA A O 1
ATOM 833 N N . PRO A 1 118 ? -40.192 18.116 58.003 1.00 48.25 118 PRO A N 1
ATOM 834 C CA . PRO A 1 118 ? -39.810 19.281 58.780 1.00 48.25 118 PRO A CA 1
ATOM 835 C C . PRO A 1 118 ? -39.947 18.942 60.265 1.00 48.25 118 PRO A C 1
ATOM 837 O O . PRO A 1 118 ? -41.035 18.599 60.734 1.00 48.25 118 PRO A O 1
ATOM 840 N N . ASP A 1 119 ? -38.827 19.034 60.977 1.00 52.38 119 ASP A N 1
ATOM 841 C CA . ASP A 1 119 ? -38.757 19.050 62.432 1.00 52.38 119 ASP A CA 1
ATOM 842 C C . ASP A 1 119 ? -39.597 20.230 62.938 1.00 52.38 119 ASP A C 1
ATOM 844 O O . ASP A 1 119 ? -39.206 21.396 62.865 1.00 52.38 119 ASP A O 1
ATOM 848 N N . ARG A 1 120 ? -40.833 19.931 63.347 1.00 50.72 120 ARG A N 1
ATOM 849 C CA . ARG A 1 120 ? -41.693 20.881 64.044 1.00 50.72 120 ARG A CA 1
ATOM 850 C C . ARG A 1 120 ? -41.249 20.896 65.497 1.00 50.72 120 ARG A C 1
ATOM 852 O O . ARG A 1 120 ? -41.802 20.177 66.328 1.00 50.72 120 ARG A O 1
ATOM 859 N N . SER A 1 121 ? -40.293 21.767 65.793 1.00 46.84 121 SER A N 1
ATOM 860 C CA . SER A 1 121 ? -40.103 22.287 67.139 1.00 46.84 121 SER A CA 1
ATOM 861 C C . SER A 1 121 ? -41.435 22.876 67.623 1.00 46.84 121 SER A C 1
ATOM 863 O O . SER A 1 121 ? -41.937 23.883 67.125 1.00 46.84 121 SER A O 1
ATOM 865 N N . LEU A 1 122 ? -42.078 22.178 68.558 1.00 51.97 122 LEU A N 1
ATOM 866 C CA . LEU A 1 122 ? -43.293 22.652 69.209 1.00 51.97 122 LEU A CA 1
ATOM 867 C C . LEU A 1 122 ? -42.938 23.840 70.123 1.00 51.97 122 LEU A C 1
ATOM 869 O O . LEU A 1 122 ? -42.005 23.724 70.924 1.00 51.97 122 LEU A O 1
ATOM 873 N N . PRO A 1 123 ? -43.667 24.967 70.067 1.00 50.12 123 PRO A N 1
ATOM 874 C CA . PRO A 1 123 ? -43.493 26.048 71.027 1.00 50.12 123 PRO A CA 1
ATOM 875 C C . PRO A 1 123 ? -43.969 25.602 72.418 1.00 50.12 123 PRO A C 1
ATOM 877 O O . PRO A 1 123 ? -45.101 25.152 72.598 1.00 50.12 123 PRO A O 1
A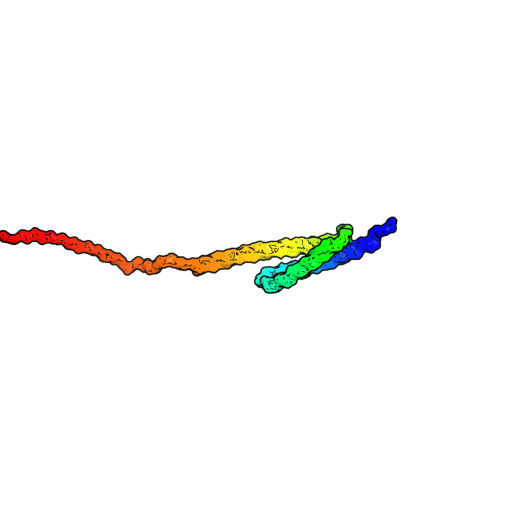TOM 880 N N . ARG A 1 124 ? -43.094 25.743 73.422 1.00 53.28 124 ARG A N 1
ATOM 881 C CA . ARG A 1 124 ? -43.439 25.594 74.843 1.00 53.28 124 ARG A CA 1
ATOM 882 C C . ARG A 1 124 ? -44.395 26.718 75.249 1.00 53.28 124 ARG A C 1
ATOM 884 O O . ARG A 1 124 ? -43.978 27.866 75.367 1.00 53.28 124 ARG A O 1
ATOM 891 N N . ALA A 1 125 ? -45.655 26.381 75.503 1.00 49.97 125 ALA A N 1
ATOM 892 C CA . ALA A 1 125 ? -46.572 27.253 76.225 1.00 49.97 125 ALA A CA 1
ATOM 893 C C . ALA A 1 125 ? -46.204 27.246 77.720 1.00 49.97 125 ALA A C 1
ATOM 895 O O . ALA A 1 125 ? -46.309 26.222 78.394 1.00 49.97 125 ALA A O 1
ATOM 896 N N . LEU A 1 126 ? -45.746 28.392 78.226 1.00 53.91 126 LEU A N 1
ATOM 897 C CA . LEU A 1 126 ? -45.640 28.688 79.653 1.00 53.91 126 LEU A CA 1
ATOM 898 C C . LEU A 1 126 ? -47.033 29.080 80.156 1.00 53.91 126 LEU A C 1
ATOM 900 O O . LEU A 1 126 ? -47.469 30.210 79.952 1.00 53.91 126 LEU A O 1
ATOM 904 N N . CYS A 1 127 ? -47.728 28.158 80.819 1.00 51.88 127 CYS A N 1
ATOM 905 C CA . CYS A 1 127 ? -48.845 28.514 81.688 1.00 51.88 127 CYS A CA 1
ATOM 906 C C . CYS A 1 127 ? -48.355 28.490 83.136 1.00 51.88 127 CYS A C 1
ATOM 908 O O . CYS A 1 127 ? -47.981 27.444 83.667 1.00 51.88 127 CYS A O 1
ATOM 910 N N . ALA A 1 128 ? -48.338 29.683 83.729 1.00 45.44 128 ALA A N 1
ATOM 911 C CA . ALA A 1 128 ? -48.133 29.941 85.144 1.00 45.44 128 ALA A CA 1
ATOM 912 C C . ALA A 1 128 ? -49.156 29.189 86.007 1.00 45.44 128 ALA A C 1
ATOM 914 O O . ALA A 1 128 ? -50.299 28.977 85.591 1.00 45.44 128 ALA A O 1
ATOM 915 N N . ARG A 1 129 ? -48.762 28.827 87.232 1.00 42.81 129 ARG A N 1
ATOM 916 C CA . ARG A 1 129 ? -49.690 28.333 88.246 1.00 42.81 129 ARG A CA 1
ATOM 917 C C . ARG A 1 129 ? -49.315 28.865 89.632 1.00 42.81 129 ARG A C 1
ATOM 919 O O . ARG A 1 129 ? -48.184 28.650 90.052 1.00 42.81 129 ARG A O 1
ATOM 926 N N . ALA A 1 130 ? -50.342 29.446 90.261 1.00 44.50 130 ALA A N 1
ATOM 927 C CA . ALA A 1 130 ? -50.545 29.810 91.669 1.00 44.50 130 ALA A CA 1
ATOM 928 C C . ALA A 1 130 ? -49.642 30.899 92.264 1.00 44.50 130 ALA A C 1
ATOM 930 O O . ALA A 1 130 ? -48.454 30.627 92.528 1.00 44.50 130 ALA A O 1
#